Protein AF-U7QKE0-F1 (afdb_monomer_lite)

Secondary structure (DSSP, 8-state):
--HHHHHHHHHHHHHHHHHHHHHHGGGS--HHHHHHHHHHHHHHHHHHHHTTT--HHHHHHHHHHT----TTTTTTHHHHHHHHHHHSS---HHHHHHHHHHHHHHHHHHHHHHHHHS--

Organism: NCBI:txid1348334

Structure (mmCIF, N/CA/C/O backbone):
data_AF-U7QKE0-F1
#
_entry.id   AF-U7QKE0-F1
#
loop_
_atom_site.group_PDB
_atom_site.id
_atom_site.type_symbol
_atom_site.label_atom_id
_atom_site.label_alt_id
_atom_site.label_comp_id
_atom_site.label_asym_id
_atom_site.label_entity_id
_atom_site.label_seq_id
_atom_site.pdbx_PDB_ins_code
_atom_site.Cartn_x
_atom_site.Cartn_y
_atom_site.Cartn_z
_atom_site.occupancy
_atom_site.B_iso_or_equiv
_atom_site.auth_seq_id
_atom_site.auth_comp_id
_atom_site.auth_asym_id
_atom_site.auth_atom_id
_atom_site.pdbx_PDB_model_num
ATOM 1 N N . MET A 1 1 ? -29.774 8.129 0.407 1.00 65.31 1 MET A N 1
ATOM 2 C CA . MET A 1 1 ? -28.434 7.773 0.933 1.00 65.31 1 MET A CA 1
ATOM 3 C C . MET A 1 1 ? -27.809 9.029 1.534 1.00 65.31 1 MET A C 1
ATOM 5 O O . MET A 1 1 ? -27.806 10.045 0.859 1.00 65.31 1 MET A O 1
ATOM 9 N N . ASN A 1 2 ? -27.375 9.008 2.798 1.00 86.75 2 ASN A N 1
ATOM 10 C CA . ASN A 1 2 ? -26.764 10.173 3.462 1.00 86.75 2 ASN A CA 1
ATOM 11 C C . ASN A 1 2 ? -25.382 10.476 2.838 1.00 86.75 2 ASN A C 1
ATOM 13 O O . ASN A 1 2 ? -24.641 9.536 2.547 1.00 86.75 2 ASN A O 1
ATOM 17 N N . TRP A 1 3 ? -25.019 11.750 2.647 1.00 89.50 3 TRP A N 1
ATOM 18 C CA . TRP A 1 3 ? -23.743 12.175 2.047 1.00 89.50 3 TRP A CA 1
ATOM 19 C C . TRP A 1 3 ? -22.522 11.569 2.757 1.00 89.50 3 TRP A C 1
ATOM 21 O O . TRP A 1 3 ? -21.566 11.156 2.101 1.00 89.50 3 TRP A O 1
ATOM 31 N N . LYS A 1 4 ? -22.588 11.406 4.087 1.00 89.69 4 LYS A N 1
ATOM 32 C CA . LYS A 1 4 ? -21.534 10.739 4.872 1.00 89.69 4 LYS A CA 1
ATOM 33 C C . LYS A 1 4 ? -21.305 9.292 4.430 1.00 89.69 4 LYS A C 1
ATOM 35 O O . LYS A 1 4 ? -20.164 8.858 4.310 1.00 89.69 4 LYS A O 1
ATOM 40 N N . ASN A 1 5 ? -22.379 8.558 4.138 1.00 89.81 5 ASN A N 1
ATOM 41 C CA . ASN A 1 5 ? -22.290 7.158 3.717 1.00 89.81 5 ASN A CA 1
ATOM 4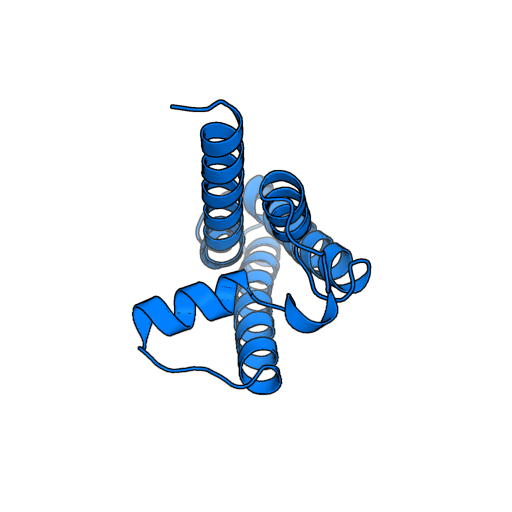2 C C . ASN A 1 5 ? -21.664 7.036 2.324 1.00 89.81 5 ASN A C 1
ATOM 44 O O . ASN A 1 5 ? -20.917 6.093 2.079 1.00 89.81 5 ASN A O 1
ATOM 48 N N . ILE A 1 6 ? -21.929 8.006 1.441 1.00 92.62 6 ILE A N 1
ATOM 49 C CA . ILE A 1 6 ? -21.302 8.079 0.116 1.00 92.62 6 ILE A CA 1
ATOM 50 C C . ILE A 1 6 ? -19.792 8.275 0.271 1.00 92.62 6 ILE A C 1
ATOM 52 O O . ILE A 1 6 ? -19.020 7.527 -0.320 1.00 92.62 6 ILE A O 1
ATOM 56 N N . LEU A 1 7 ? -19.357 9.217 1.113 1.00 92.94 7 LEU A N 1
ATOM 57 C CA . LEU A 1 7 ? -17.929 9.458 1.345 1.00 92.94 7 LEU A CA 1
ATOM 58 C C . LEU A 1 7 ? -17.219 8.235 1.931 1.00 92.94 7 LEU A C 1
ATOM 60 O O . LEU A 1 7 ? -16.172 7.843 1.428 1.00 92.94 7 LEU A O 1
ATOM 64 N N . ILE A 1 8 ? -17.810 7.594 2.942 1.00 91.25 8 ILE A N 1
ATOM 65 C CA . ILE A 1 8 ? -17.269 6.362 3.532 1.00 91.25 8 ILE A CA 1
ATOM 66 C C . ILE A 1 8 ? -17.135 5.263 2.469 1.00 91.25 8 ILE A C 1
ATOM 68 O O . ILE A 1 8 ? -16.119 4.569 2.417 1.00 91.25 8 ILE A O 1
ATOM 72 N N . PHE A 1 9 ? -18.146 5.101 1.612 1.00 91.19 9 PHE A N 1
ATOM 73 C CA . PHE A 1 9 ? -18.102 4.140 0.515 1.00 91.19 9 PHE A CA 1
ATOM 74 C C . PHE A 1 9 ? -16.960 4.451 -0.463 1.00 91.19 9 PHE A C 1
ATOM 76 O O . PHE A 1 9 ? -16.158 3.567 -0.761 1.00 91.19 9 PHE A O 1
ATOM 83 N N . LEU A 1 10 ? -16.820 5.712 -0.883 1.00 93.38 10 LEU A N 1
ATOM 84 C CA . LEU A 1 10 ? -15.739 6.153 -1.767 1.00 93.38 10 LEU A CA 1
ATOM 85 C C . LEU A 1 10 ? -14.353 5.919 -1.152 1.00 93.38 10 LEU A C 1
ATOM 87 O O . LEU A 1 10 ? -13.455 5.439 -1.840 1.00 93.38 10 LEU A O 1
ATOM 91 N N . THR A 1 11 ? -14.178 6.188 0.146 1.00 92.44 11 THR A N 1
ATOM 92 C CA . THR A 1 11 ? -12.925 5.909 0.864 1.00 92.44 11 THR A CA 1
ATOM 93 C C . THR A 1 11 ? -12.570 4.423 0.817 1.00 92.44 11 THR A C 1
ATOM 95 O O . THR A 1 11 ? -11.415 4.083 0.559 1.00 92.44 11 THR A O 1
ATOM 98 N N . LYS A 1 12 ? -13.551 3.528 0.996 1.00 90.88 12 LYS A N 1
ATOM 99 C CA . LYS A 1 12 ? -13.332 2.078 0.875 1.00 90.88 12 LYS A CA 1
ATOM 100 C C . LYS A 1 12 ? -12.964 1.676 -0.545 1.00 90.88 12 LYS A C 1
ATOM 102 O O . LYS A 1 12 ? -11.987 0.953 -0.717 1.00 90.88 12 LYS A O 1
ATOM 107 N N . CYS A 1 13 ? -13.697 2.158 -1.548 1.00 93.50 13 CYS A N 1
ATOM 108 C CA . CYS A 1 13 ? -13.391 1.891 -2.955 1.00 93.50 13 CYS A CA 1
ATOM 109 C C . CYS A 1 13 ? -11.965 2.319 -3.309 1.00 93.50 13 CYS A C 1
ATOM 111 O O . CYS A 1 13 ? -11.228 1.544 -3.914 1.00 93.50 13 CYS A O 1
ATOM 113 N N . LEU A 1 14 ? -11.549 3.508 -2.868 1.00 94.56 14 LEU A N 1
ATOM 114 C CA . LEU A 1 14 ? -10.190 3.996 -3.079 1.00 94.56 14 LEU A CA 1
ATOM 115 C C . LEU A 1 14 ? -9.149 3.128 -2.357 1.00 94.56 14 LEU A C 1
ATOM 117 O O . LEU A 1 14 ? -8.111 2.820 -2.934 1.00 94.56 14 LEU A O 1
ATOM 121 N N . HIS A 1 15 ? -9.429 2.680 -1.130 1.00 93.06 15 HIS A N 1
ATOM 122 C CA . HIS A 1 15 ? -8.528 1.789 -0.393 1.00 93.06 15 HIS A CA 1
ATOM 123 C C . HIS A 1 15 ? -8.341 0.451 -1.119 1.00 93.06 15 HIS A C 1
ATOM 125 O O . HIS A 1 15 ? -7.215 -0.022 -1.263 1.00 93.06 15 HIS A O 1
ATOM 131 N N . PHE A 1 16 ? -9.429 -0.134 -1.629 1.00 92.94 16 PHE A N 1
ATOM 132 C CA . PHE A 1 16 ? -9.360 -1.337 -2.458 1.00 92.94 16 PHE A CA 1
ATOM 133 C C . PHE A 1 16 ? -8.588 -1.092 -3.752 1.00 92.94 16 PHE A C 1
ATOM 135 O O . PHE A 1 16 ? -7.748 -1.912 -4.103 1.00 92.94 16 PHE A O 1
ATOM 142 N N . LEU A 1 17 ? -8.815 0.032 -4.436 1.00 95.38 17 LEU A N 1
ATOM 143 C CA . LEU A 1 17 ? -8.080 0.371 -5.654 1.00 95.38 17 LEU A CA 1
ATOM 144 C C . LEU A 1 17 ? -6.572 0.470 -5.392 1.00 95.38 17 LEU A C 1
ATOM 146 O O . LEU A 1 17 ? -5.783 -0.087 -6.151 1.00 95.38 17 LEU A O 1
ATOM 150 N N . ILE A 1 18 ? -6.176 1.115 -4.291 1.00 95.00 18 ILE A N 1
ATOM 151 C CA . ILE A 1 18 ? -4.776 1.189 -3.861 1.00 95.00 18 ILE A CA 1
ATOM 152 C C . ILE A 1 18 ? -4.236 -0.206 -3.544 1.00 95.00 18 ILE A C 1
ATOM 154 O O . ILE A 1 18 ? -3.144 -0.534 -3.992 1.00 95.00 18 ILE A O 1
ATOM 158 N N . LEU A 1 19 ? -4.990 -1.050 -2.829 1.00 94.38 19 LEU A N 1
ATOM 159 C CA . LEU A 1 19 ? -4.587 -2.434 -2.567 1.00 94.38 19 LEU A CA 1
ATOM 160 C C . LEU A 1 19 ? -4.336 -3.193 -3.880 1.00 94.38 19 LEU A C 1
ATOM 162 O O . LEU A 1 19 ? -3.274 -3.785 -4.045 1.00 94.38 19 LEU A O 1
ATOM 166 N N . PHE A 1 20 ? -5.278 -3.144 -4.825 1.00 95.25 20 PHE A N 1
ATOM 167 C CA . PHE A 1 20 ? -5.136 -3.786 -6.134 1.00 95.25 20 PHE A CA 1
ATOM 168 C C . PHE A 1 20 ? -3.925 -3.251 -6.900 1.00 95.25 20 PHE A C 1
ATOM 170 O O . PHE A 1 20 ? -3.139 -4.035 -7.427 1.00 95.25 20 PHE A O 1
ATOM 177 N N . PHE A 1 21 ? -3.733 -1.932 -6.920 1.00 96.31 21 PHE A N 1
ATOM 178 C CA . PHE A 1 21 ? -2.578 -1.312 -7.557 1.00 96.31 21 PHE A CA 1
ATOM 179 C C . PHE A 1 21 ? -1.261 -1.778 -6.931 1.00 96.31 21 PHE A C 1
ATOM 181 O O . PHE A 1 21 ? -0.343 -2.181 -7.640 1.00 96.31 21 PHE A O 1
ATOM 188 N N . VAL A 1 22 ? -1.173 -1.787 -5.602 1.00 96.44 22 VAL A N 1
ATOM 189 C CA . VAL A 1 22 ? 0.025 -2.226 -4.883 1.00 96.44 22 VAL A CA 1
ATOM 190 C C . VAL A 1 22 ? 0.312 -3.702 -5.155 1.00 96.44 22 VAL A C 1
ATOM 192 O O . VAL A 1 22 ? 1.472 -4.039 -5.361 1.00 96.44 22 VAL A O 1
ATOM 195 N N . LEU A 1 23 ? -0.700 -4.572 -5.208 1.00 96.19 23 LEU A N 1
ATOM 196 C CA . LEU A 1 23 ? -0.521 -6.015 -5.418 1.00 96.19 23 LEU A CA 1
ATOM 197 C C . LEU A 1 23 ? -0.232 -6.407 -6.873 1.00 96.19 23 LEU A C 1
ATOM 199 O O . LEU A 1 23 ? 0.540 -7.334 -7.105 1.00 96.19 23 LEU A O 1
ATOM 203 N N . PHE A 1 24 ? -0.848 -5.726 -7.840 1.00 96.00 24 PHE A N 1
ATOM 204 C CA . PHE A 1 24 ? -0.881 -6.167 -9.240 1.00 96.00 24 PHE A CA 1
ATOM 205 C C . PHE A 1 24 ? -0.339 -5.137 -10.236 1.00 96.00 24 PHE A C 1
ATOM 207 O O . PHE A 1 24 ? -0.282 -5.412 -11.433 1.00 96.00 24 PHE A O 1
ATOM 214 N N . GLY A 1 25 ? 0.094 -3.959 -9.780 1.00 93.31 25 GLY A N 1
ATOM 215 C CA . GLY A 1 25 ? 0.600 -2.901 -10.658 1.00 93.31 25 GLY A CA 1
ATOM 216 C C . GLY A 1 25 ? 1.813 -3.314 -11.499 1.00 93.31 25 GLY A C 1
ATOM 217 O O . GLY A 1 25 ? 1.977 -2.803 -12.601 1.00 93.31 25 GLY A O 1
ATOM 218 N N . TRP A 1 26 ? 2.599 -4.292 -11.040 1.00 94.19 26 TRP A N 1
ATOM 219 C CA . TRP A 1 26 ? 3.761 -4.841 -11.752 1.00 94.19 26 TRP A CA 1
ATOM 220 C C . TRP A 1 26 ? 3.417 -5.635 -13.025 1.00 94.19 26 TRP A C 1
ATOM 222 O O . TRP A 1 26 ? 4.303 -5.862 -13.855 1.00 94.19 26 TRP A O 1
ATOM 232 N N . ILE A 1 27 ? 2.158 -6.065 -13.188 1.00 94.56 27 ILE A N 1
ATOM 233 C CA . ILE A 1 27 ? 1.699 -6.861 -14.339 1.00 94.56 27 ILE A CA 1
ATOM 234 C C . ILE A 1 27 ? 1.570 -5.990 -15.593 1.00 94.56 27 ILE A C 1
ATOM 236 O O . ILE A 1 27 ? 1.795 -6.465 -16.704 1.00 94.56 27 ILE A O 1
ATOM 240 N N . ILE A 1 28 ? 1.220 -4.712 -15.431 1.00 91.88 28 ILE A N 1
ATOM 241 C CA . ILE A 1 28 ? 0.943 -3.822 -16.560 1.00 91.88 28 ILE A CA 1
ATOM 242 C C . ILE A 1 28 ? 2.255 -3.535 -17.318 1.00 91.88 28 ILE A C 1
ATOM 244 O O . ILE A 1 28 ? 3.193 -2.984 -16.733 1.00 91.88 28 ILE A O 1
ATOM 248 N N . PRO A 1 29 ? 2.343 -3.863 -18.623 1.00 88.06 29 PRO A N 1
ATOM 249 C CA . PRO A 1 29 ? 3.567 -3.743 -19.414 1.00 88.06 29 PRO A CA 1
ATOM 250 C C . PRO A 1 29 ? 3.783 -2.306 -19.916 1.00 88.06 29 PRO A C 1
ATOM 252 O O . PRO A 1 29 ? 4.005 -2.070 -21.096 1.00 88.06 29 PRO A O 1
ATOM 255 N N . SER A 1 30 ? 3.689 -1.322 -19.022 1.00 91.38 30 SER A N 1
ATOM 256 C CA . SER A 1 30 ? 3.942 0.089 -19.321 1.00 91.38 30 SER A CA 1
ATOM 257 C C . SER A 1 30 ? 5.059 0.609 -18.429 1.00 91.38 30 SER A C 1
ATOM 259 O O . SER A 1 30 ? 4.981 0.515 -17.203 1.00 91.38 30 SER A O 1
ATOM 261 N N . GLN A 1 31 ? 6.099 1.182 -19.036 1.00 91.88 31 GLN A N 1
ATOM 262 C CA . GLN A 1 31 ? 7.243 1.722 -18.302 1.00 91.88 31 GLN A CA 1
ATOM 263 C C . GLN A 1 31 ? 6.826 2.852 -17.357 1.00 91.88 31 GLN A C 1
ATOM 265 O O . GLN A 1 31 ? 7.175 2.819 -16.179 1.00 91.88 31 GLN A O 1
ATOM 270 N N . LEU A 1 32 ? 6.018 3.806 -17.837 1.00 93.88 32 LEU A N 1
ATOM 271 C CA . LEU A 1 32 ? 5.482 4.887 -17.005 1.00 93.88 32 LEU A CA 1
ATOM 272 C C . LEU A 1 32 ? 4.710 4.326 -15.805 1.00 93.88 32 LEU A C 1
ATOM 274 O O . LEU A 1 32 ? 4.870 4.796 -14.681 1.00 93.88 32 LEU A O 1
ATOM 278 N N . TRP A 1 33 ? 3.913 3.283 -16.028 1.00 94.44 33 TRP A N 1
ATOM 279 C CA . TRP A 1 33 ? 3.147 2.649 -14.963 1.00 94.44 33 TRP A CA 1
ATOM 280 C C . TRP A 1 33 ? 4.036 1.976 -13.912 1.00 94.44 33 TRP A C 1
ATOM 282 O O . TRP A 1 33 ? 3.803 2.133 -12.712 1.00 94.44 33 TRP A O 1
ATOM 292 N N . ARG A 1 34 ? 5.099 1.285 -14.346 1.00 94.00 34 ARG A N 1
ATOM 293 C CA . ARG A 1 34 ? 6.105 0.707 -13.443 1.00 94.00 34 ARG A CA 1
ATOM 294 C C . ARG A 1 34 ? 6.814 1.789 -12.630 1.00 94.00 34 ARG A C 1
ATOM 296 O O . ARG A 1 34 ? 6.959 1.607 -11.428 1.00 94.00 34 ARG A O 1
ATOM 303 N N . ILE A 1 35 ? 7.189 2.920 -13.240 1.00 95.81 35 ILE A N 1
ATOM 304 C CA . ILE A 1 35 ? 7.781 4.068 -12.523 1.00 95.81 35 ILE A CA 1
ATOM 305 C C . ILE A 1 35 ? 6.833 4.543 -11.421 1.00 95.81 35 ILE A C 1
ATOM 307 O O . ILE A 1 35 ? 7.238 4.662 -10.264 1.00 95.81 35 ILE A O 1
ATOM 311 N N . ILE A 1 36 ? 5.562 4.774 -11.767 1.00 96.88 36 ILE A N 1
ATOM 312 C CA . ILE A 1 36 ? 4.550 5.220 -10.804 1.00 96.88 36 ILE A CA 1
ATOM 313 C C . ILE A 1 36 ? 4.431 4.209 -9.661 1.00 96.88 36 ILE A C 1
ATOM 315 O O . ILE A 1 36 ? 4.438 4.610 -8.502 1.00 96.88 36 ILE A O 1
ATOM 319 N N . HIS A 1 37 ? 4.378 2.907 -9.953 1.00 96.81 37 HIS A N 1
ATOM 320 C CA . HIS A 1 37 ? 4.292 1.857 -8.931 1.00 96.81 37 HIS A CA 1
ATOM 321 C C . HIS A 1 37 ? 5.524 1.815 -8.019 1.00 96.81 37 HIS A C 1
ATOM 323 O O . HIS A 1 37 ? 5.380 1.818 -6.794 1.00 96.81 37 HIS A O 1
ATOM 329 N N . VAL A 1 38 ? 6.726 1.867 -8.600 1.00 96.50 38 VAL A N 1
ATOM 330 C CA . VAL A 1 38 ? 8.002 1.853 -7.869 1.00 96.50 38 VAL A CA 1
ATOM 331 C C . VAL A 1 38 ? 8.140 3.055 -6.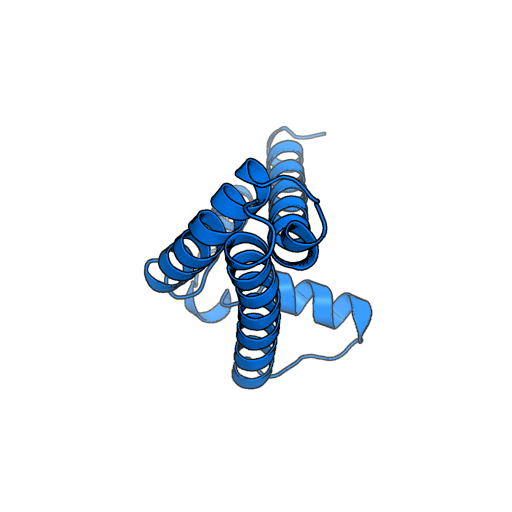937 1.00 96.50 38 VAL A C 1
ATOM 333 O O . VAL A 1 38 ? 8.699 2.897 -5.855 1.00 96.50 38 VAL A O 1
ATOM 336 N N . ILE A 1 39 ? 7.622 4.227 -7.311 1.00 97.56 39 ILE A N 1
ATOM 337 C CA . ILE A 1 39 ? 7.650 5.435 -6.469 1.00 97.56 39 ILE A CA 1
ATOM 338 C C . ILE A 1 39 ? 6.518 5.417 -5.434 1.00 97.56 39 ILE A C 1
ATOM 340 O O . ILE A 1 39 ? 6.727 5.732 -4.260 1.00 97.56 39 ILE A O 1
ATOM 344 N N . PHE A 1 40 ? 5.311 5.039 -5.851 1.00 97.44 40 PHE A N 1
ATOM 345 C CA . PHE A 1 40 ? 4.118 5.107 -5.013 1.00 97.44 40 PHE A CA 1
ATOM 346 C C . PHE A 1 40 ? 4.174 4.130 -3.836 1.00 97.44 40 PHE A C 1
ATOM 348 O O . PHE A 1 40 ? 3.800 4.498 -2.723 1.00 97.44 40 PHE A O 1
ATOM 355 N N . VAL A 1 41 ? 4.636 2.892 -4.046 1.00 96.69 41 VAL A N 1
ATOM 356 C CA . VAL A 1 41 ? 4.638 1.868 -2.988 1.00 96.69 41 VAL A CA 1
ATOM 357 C C . VAL A 1 41 ? 5.518 2.273 -1.790 1.00 96.69 41 VAL A C 1
ATOM 359 O O . VAL A 1 41 ? 5.006 2.257 -0.667 1.00 96.69 41 VAL A O 1
ATOM 362 N N . PRO A 1 42 ? 6.784 2.709 -1.963 1.00 96.25 42 PRO A N 1
ATOM 363 C CA . PRO A 1 42 ? 7.582 3.259 -0.869 1.00 96.25 42 PRO A CA 1
ATOM 364 C C . PRO A 1 42 ? 6.952 4.501 -0.237 1.00 96.25 42 PRO A C 1
ATOM 366 O O . PRO A 1 42 ? 6.924 4.604 0.987 1.00 96.25 42 PRO A O 1
ATOM 369 N N . ALA A 1 43 ? 6.392 5.418 -1.036 1.00 96.56 43 ALA A N 1
ATOM 370 C CA . ALA A 1 43 ? 5.730 6.614 -0.514 1.00 96.56 43 ALA A CA 1
ATOM 371 C C . ALA A 1 43 ? 4.536 6.266 0.395 1.00 96.56 43 ALA A C 1
ATOM 373 O O . ALA A 1 43 ? 4.363 6.856 1.461 1.00 96.56 43 ALA A O 1
ATOM 374 N N . MET A 1 44 ? 3.746 5.258 0.023 1.00 95.19 44 MET A N 1
ATOM 375 C CA . MET A 1 44 ? 2.657 4.728 0.843 1.00 95.19 44 MET A CA 1
ATOM 376 C C . MET A 1 44 ? 3.180 4.089 2.140 1.00 95.19 44 MET A C 1
ATOM 378 O O . MET A 1 44 ? 2.621 4.332 3.210 1.00 95.19 44 MET A O 1
ATOM 382 N N . ILE A 1 45 ? 4.260 3.303 2.080 1.00 93.69 45 ILE A N 1
ATOM 383 C CA . ILE A 1 45 ? 4.876 2.715 3.281 1.00 93.69 45 ILE A CA 1
ATOM 384 C C . ILE A 1 45 ? 5.378 3.813 4.229 1.00 93.69 45 ILE A C 1
ATOM 386 O O . ILE A 1 45 ? 5.133 3.737 5.435 1.00 93.69 45 ILE A O 1
ATOM 390 N N . LEU A 1 46 ? 6.032 4.849 3.696 1.00 94.81 46 LEU A N 1
ATOM 391 C CA . LEU A 1 46 ? 6.467 6.013 4.470 1.00 94.81 46 LEU A CA 1
ATOM 392 C C . LEU A 1 46 ? 5.268 6.723 5.103 1.00 94.81 46 LEU A C 1
ATOM 394 O O . LEU A 1 46 ? 5.291 7.017 6.298 1.00 94.81 46 LEU A O 1
ATOM 398 N N . GLN A 1 47 ? 4.184 6.926 4.347 1.00 94.00 47 GLN A N 1
ATOM 399 C CA . GLN A 1 47 ? 2.936 7.474 4.882 1.00 94.00 47 GLN A CA 1
ATOM 400 C C . GLN A 1 47 ? 2.451 6.659 6.085 1.00 94.00 47 GLN A C 1
ATOM 402 O O . GLN A 1 47 ? 2.067 7.254 7.095 1.00 94.00 47 GLN A O 1
ATOM 407 N N . TRP A 1 48 ? 2.476 5.323 6.017 1.00 90.56 48 TRP A N 1
ATOM 408 C CA . TRP A 1 48 ? 2.104 4.481 7.156 1.00 90.56 48 TRP A CA 1
ATOM 409 C C . TRP A 1 48 ? 3.032 4.704 8.346 1.00 90.56 48 TRP A C 1
ATOM 411 O O . TRP A 1 48 ? 2.536 4.884 9.454 1.00 90.56 48 TRP A O 1
ATOM 421 N N . GLN A 1 49 ? 4.350 4.746 8.141 1.00 89.31 49 GLN A N 1
ATOM 422 C CA . GLN A 1 49 ? 5.317 4.974 9.220 1.00 89.31 49 GLN A CA 1
ATOM 423 C C . GLN A 1 49 ? 5.099 6.320 9.926 1.00 89.31 49 GLN A C 1
ATOM 425 O O . GLN A 1 49 ? 5.010 6.349 11.153 1.00 89.31 49 GLN A O 1
ATOM 430 N N . PHE A 1 50 ? 4.904 7.405 9.172 1.00 89.19 50 PHE A N 1
ATOM 431 C CA . PHE A 1 50 ? 4.608 8.729 9.738 1.00 89.19 50 PHE A CA 1
ATOM 432 C C . PHE A 1 50 ? 3.231 8.812 10.408 1.00 89.19 50 PHE A C 1
ATOM 434 O O . PHE A 1 50 ? 2.990 9.682 11.241 1.00 89.19 50 PHE A O 1
ATOM 441 N N . ASN A 1 51 ? 2.327 7.889 10.085 1.00 88.38 51 ASN A N 1
ATOM 442 C CA . ASN A 1 51 ? 0.968 7.856 10.610 1.00 88.38 51 ASN A CA 1
ATOM 443 C C . ASN A 1 51 ? 0.729 6.653 11.541 1.00 88.38 51 ASN A C 1
ATOM 445 O O . ASN A 1 51 ? -0.349 6.058 11.536 1.00 88.38 51 ASN A O 1
ATOM 449 N N . GLN A 1 52 ? 1.735 6.281 12.343 1.00 85.06 52 GLN A N 1
ATOM 450 C CA . GLN A 1 52 ? 1.646 5.241 13.387 1.00 85.06 52 GLN A CA 1
ATOM 451 C C . GLN A 1 52 ? 1.217 3.849 12.865 1.00 85.06 52 GLN A C 1
ATOM 453 O O . GLN A 1 52 ? 0.650 3.028 13.580 1.00 85.06 52 GLN A O 1
ATOM 458 N N . GLY A 1 53 ? 1.505 3.551 11.599 1.00 81.25 53 GLY A N 1
ATOM 459 C CA . GLY A 1 53 ? 1.124 2.320 10.901 1.00 81.25 53 GLY A CA 1
ATOM 460 C C . GLY A 1 53 ? -0.334 2.273 10.440 1.00 81.25 53 GLY A C 1
ATOM 461 O O . GLY A 1 53 ? -0.845 1.192 10.150 1.00 81.25 53 GLY A O 1
ATOM 462 N N . THR A 1 54 ? -1.009 3.424 10.372 1.00 84.06 54 THR A N 1
ATOM 463 C CA . THR A 1 54 ? -2.372 3.545 9.836 1.00 84.06 54 THR A CA 1
ATOM 464 C C . THR A 1 54 ? -2.366 4.178 8.444 1.00 84.06 54 THR A C 1
ATOM 466 O O . THR A 1 54 ? -1.606 5.109 8.145 1.00 84.06 54 THR A O 1
ATOM 469 N N . CYS A 1 55 ? -3.234 3.685 7.562 1.00 86.88 55 CYS A N 1
ATOM 470 C CA . CYS A 1 55 ? -3.461 4.319 6.268 1.00 86.88 55 CYS A CA 1
ATOM 471 C C . CYS A 1 55 ? -4.237 5.628 6.467 1.00 86.88 55 CYS A C 1
ATOM 473 O O . CYS A 1 55 ? -5.170 5.686 7.270 1.00 86.88 55 CYS A O 1
ATOM 475 N N . LEU A 1 56 ? -3.894 6.666 5.700 1.00 90.19 56 LEU A N 1
ATOM 476 C CA . LEU A 1 56 ? -4.623 7.937 5.712 1.00 90.19 56 LEU A CA 1
ATOM 477 C C . LEU A 1 56 ? -6.135 7.740 5.494 1.00 90.19 56 LEU A C 1
ATOM 479 O O . LEU A 1 56 ? -6.945 8.372 6.168 1.00 90.19 56 LEU A O 1
ATOM 483 N N . LEU A 1 57 ? -6.515 6.819 4.603 1.00 90.00 57 LEU A N 1
ATOM 484 C CA . LEU A 1 57 ? -7.914 6.513 4.299 1.00 90.00 57 LEU A CA 1
ATOM 485 C C . LEU A 1 57 ? -8.670 5.941 5.501 1.00 90.00 57 LEU A C 1
ATOM 487 O O . LEU A 1 57 ? -9.829 6.281 5.704 1.00 90.00 57 LEU A O 1
ATOM 491 N N . THR A 1 58 ? -8.014 5.126 6.329 1.00 88.38 58 THR A N 1
ATOM 492 C CA . THR A 1 58 ? -8.610 4.605 7.568 1.00 88.38 58 THR A CA 1
ATOM 493 C C . THR A 1 58 ? -8.923 5.745 8.536 1.00 88.38 58 THR A C 1
ATOM 495 O O . THR A 1 58 ? -10.020 5.810 9.080 1.00 88.38 58 THR A O 1
ATOM 498 N N . ASN A 1 59 ? -8.014 6.711 8.676 1.00 88.44 59 ASN A N 1
ATOM 499 C CA . ASN A 1 59 ? -8.246 7.869 9.541 1.00 88.44 59 ASN A CA 1
ATOM 500 C C . ASN A 1 59 ? -9.384 8.762 9.025 1.00 88.44 59 ASN A C 1
ATOM 502 O O . ASN A 1 59 ? -10.162 9.283 9.823 1.00 88.44 59 ASN A O 1
ATOM 506 N N . ILE A 1 60 ? -9.504 8.922 7.702 1.00 89.88 60 ILE A N 1
ATOM 507 C CA . ILE A 1 60 ? -10.622 9.645 7.081 1.00 89.88 60 ILE A CA 1
ATOM 508 C C . ILE A 1 60 ? -11.942 8.915 7.352 1.00 89.88 60 ILE A C 1
ATOM 510 O O . ILE A 1 60 ? -12.902 9.553 7.779 1.00 89.88 60 ILE A O 1
ATOM 514 N N . GLU A 1 61 ? -11.989 7.593 7.160 1.00 88.44 61 GLU A N 1
ATOM 515 C CA . GLU A 1 61 ? -13.184 6.793 7.445 1.00 88.44 61 GLU A CA 1
ATOM 516 C C . GLU A 1 61 ? -13.618 6.938 8.911 1.00 88.44 61 GLU A C 1
ATOM 518 O O . GLU A 1 61 ? -14.782 7.236 9.176 1.00 88.44 61 GLU A O 1
ATOM 523 N N . ASN A 1 62 ? -12.684 6.814 9.855 1.00 87.38 62 ASN A N 1
ATOM 524 C CA . ASN A 1 62 ? -12.982 6.896 11.287 1.00 87.38 62 ASN A CA 1
ATOM 525 C C . ASN A 1 62 ? -13.481 8.290 11.681 1.00 87.38 62 ASN A C 1
ATOM 527 O O . ASN A 1 62 ? -14.474 8.421 12.399 1.00 87.38 62 ASN A O 1
ATOM 531 N N . LYS A 1 63 ? -12.874 9.342 11.115 1.00 88.19 63 LYS A N 1
ATOM 532 C CA . LYS A 1 63 ? -13.342 10.723 11.292 1.00 88.19 63 LYS A CA 1
ATOM 533 C C . LYS A 1 63 ? -14.763 10.921 10.757 1.00 88.19 63 LYS A C 1
ATOM 535 O O . LYS A 1 63 ? -15.553 11.620 11.386 1.00 88.19 63 LYS A O 1
ATOM 540 N N . LEU A 1 64 ? -15.108 10.313 9.619 1.00 88.38 64 LEU A N 1
ATOM 541 C CA . LEU A 1 64 ? -16.460 10.381 9.051 1.00 88.38 64 LEU A CA 1
ATOM 542 C C . LEU A 1 64 ? -17.491 9.606 9.887 1.00 88.38 64 LEU A C 1
ATOM 544 O O . LEU A 1 64 ? -18.651 10.021 9.947 1.00 88.38 64 LEU A O 1
ATOM 548 N N . ARG A 1 65 ? -17.071 8.511 10.537 1.00 86.44 65 ARG A N 1
ATOM 549 C CA . ARG A 1 65 ? -17.894 7.710 11.460 1.00 86.44 65 ARG A CA 1
ATOM 550 C C . ARG A 1 65 ? -18.062 8.345 12.841 1.00 86.44 65 ARG A C 1
ATOM 552 O O . ARG A 1 65 ? -19.020 8.016 13.528 1.00 86.44 65 ARG A O 1
ATOM 559 N N . GLY A 1 66 ? -17.183 9.274 13.219 1.00 84.00 66 GLY A N 1
ATOM 560 C CA . GLY A 1 66 ? -17.156 9.852 14.565 1.00 84.00 66 GLY A CA 1
ATOM 561 C C . GLY A 1 66 ? -16.568 8.903 15.612 1.00 84.00 66 GLY A C 1
ATOM 562 O O . GLY A 1 66 ? -16.833 9.069 16.798 1.00 84.00 66 GLY A O 1
ATOM 563 N N . GLU A 1 67 ? -15.794 7.905 15.183 1.00 78.19 67 GLU A N 1
ATOM 564 C CA . GLU A 1 67 ? -15.141 6.951 16.078 1.00 78.19 67 GLU A CA 1
ATOM 565 C C . GLU A 1 67 ? -13.813 7.527 16.599 1.00 78.19 67 GLU A C 1
ATOM 567 O O . GLU A 1 67 ? -13.081 8.174 15.836 1.00 78.19 67 GLU A O 1
ATOM 572 N N . PRO A 1 68 ? -13.470 7.306 17.882 1.00 66.69 68 PRO A N 1
ATOM 573 C CA . PRO A 1 68 ? -12.197 7.754 18.428 1.00 66.69 68 PRO A CA 1
ATOM 574 C C . PRO A 1 68 ? -11.043 7.107 17.655 1.00 66.69 68 PRO A C 1
ATOM 576 O O . PRO A 1 68 ? -10.974 5.889 17.481 1.00 66.69 68 PRO A O 1
ATOM 579 N N . SER A 1 69 ? -10.122 7.935 17.156 1.00 61.72 69 SER A N 1
ATOM 580 C CA . SER A 1 69 ? -8.950 7.472 16.412 1.00 61.72 69 SER A CA 1
ATOM 581 C C . SER A 1 69 ? -7.873 6.950 17.366 1.00 61.72 69 SER A C 1
ATOM 583 O O . SER A 1 69 ? -6.789 7.532 17.470 1.00 61.72 69 SER A O 1
ATOM 585 N N . GLU A 1 70 ? -8.152 5.869 18.091 1.00 69.06 70 GLU A N 1
ATOM 586 C CA . GLU A 1 70 ? -7.105 5.138 18.803 1.00 69.06 70 GLU A CA 1
ATOM 587 C C . GLU A 1 70 ? -6.215 4.431 17.773 1.00 69.06 70 GLU A C 1
ATOM 589 O O . GLU A 1 70 ? -6.375 3.254 17.447 1.00 69.06 70 GLU A O 1
ATOM 594 N N . LYS A 1 71 ? -5.273 5.193 17.208 1.00 64.44 71 LYS A N 1
ATOM 595 C CA . LYS A 1 71 ? -4.409 4.789 16.089 1.00 64.44 71 LYS A CA 1
ATOM 596 C C . LYS A 1 71 ? -3.671 3.474 16.349 1.00 64.44 71 LYS A C 1
ATOM 598 O O . LYS A 1 71 ? -3.461 2.700 15.419 1.00 64.44 71 LYS A O 1
ATOM 603 N N . GLN A 1 72 ? -3.334 3.193 17.607 1.00 61.38 72 GLN A N 1
ATOM 604 C CA . GLN A 1 72 ? -2.651 1.965 18.013 1.00 61.38 72 GLN A CA 1
ATOM 605 C C . GLN A 1 72 ? -3.526 0.711 17.827 1.00 61.38 72 GLN A C 1
ATOM 607 O O . GLN A 1 72 ? -3.021 -0.317 17.387 1.00 61.38 72 GLN A O 1
ATOM 612 N N . GLN A 1 73 ? -4.841 0.803 18.055 1.00 64.00 73 GLN A N 1
ATOM 613 C CA . GLN A 1 73 ? -5.787 -0.295 17.796 1.00 64.00 73 GLN A CA 1
ATOM 614 C C . GLN A 1 73 ? -6.157 -0.421 16.308 1.00 64.00 73 GLN A C 1
ATOM 616 O O . GLN A 1 73 ? -6.660 -1.455 15.860 1.00 64.00 73 GLN A O 1
ATOM 621 N N . GLN A 1 74 ? -5.897 0.628 15.523 1.00 68.81 74 GLN A N 1
ATOM 622 C CA . GLN A 1 74 ? -6.284 0.727 14.114 1.00 68.81 74 GLN A CA 1
ATOM 623 C C . GLN A 1 74 ? -5.201 0.236 13.144 1.00 68.81 74 GLN A C 1
ATOM 625 O O . GLN A 1 74 ? -5.419 0.188 11.928 1.00 68.81 74 GLN A O 1
ATOM 630 N N . GLN A 1 75 ? -4.041 -0.177 13.661 1.00 74.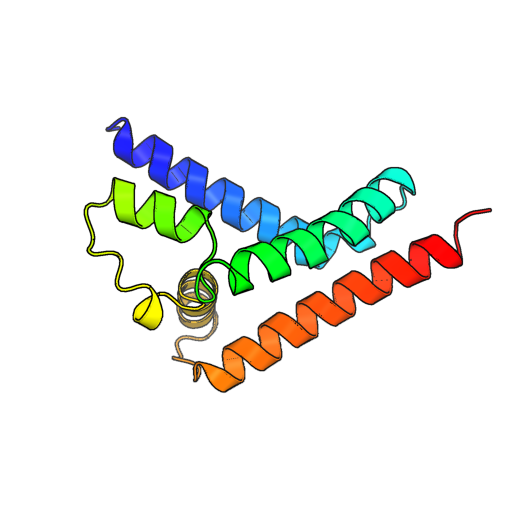75 75 GLN A N 1
ATOM 631 C CA . GLN A 1 75 ? -2.938 -0.665 12.844 1.00 74.75 75 GLN A CA 1
ATOM 632 C C . GLN A 1 75 ? -3.362 -1.902 12.036 1.00 74.75 75 GLN A C 1
ATOM 634 O O . GLN A 1 75 ? -3.806 -2.919 12.579 1.00 74.75 75 GLN A O 1
ATOM 639 N N . GLY A 1 76 ? -3.271 -1.789 10.709 1.00 78.50 76 GLY A N 1
ATOM 640 C CA . GLY A 1 76 ? -3.666 -2.851 9.783 1.00 78.50 76 GLY A CA 1
ATOM 641 C C . GLY A 1 76 ? -5.160 -3.203 9.785 1.00 78.50 76 GLY A C 1
ATOM 642 O O . GLY A 1 76 ? -5.510 -4.252 9.251 1.00 78.50 76 GLY A O 1
ATOM 643 N N . GLN A 1 77 ? -6.049 -2.370 10.348 1.00 83.38 77 GLN A N 1
ATOM 644 C CA . GLN A 1 77 ? -7.470 -2.717 10.505 1.00 83.38 77 GLN A CA 1
ATOM 645 C C . GLN A 1 77 ? -8.171 -3.088 9.200 1.00 83.38 77 GLN A C 1
ATOM 647 O O . GLN A 1 77 ? -8.953 -4.036 9.174 1.00 83.38 77 GLN A O 1
ATOM 652 N N . PHE A 1 78 ? -7.857 -2.393 8.107 1.00 85.12 78 PHE A N 1
ATOM 653 C CA . PHE A 1 78 ? -8.401 -2.737 6.797 1.00 85.12 78 PHE A CA 1
ATOM 654 C C . PHE A 1 78 ? -8.044 -4.179 6.405 1.00 85.12 78 PHE A C 1
ATOM 656 O O . PHE A 1 78 ? -8.936 -4.977 6.117 1.00 85.12 78 PHE A O 1
ATOM 663 N N . ILE A 1 79 ? -6.767 -4.557 6.501 1.00 87.31 79 ILE A N 1
ATOM 664 C CA . ILE A 1 79 ? -6.314 -5.912 6.168 1.00 87.31 79 ILE A CA 1
ATOM 665 C C . ILE A 1 79 ? -6.860 -6.942 7.165 1.00 87.31 79 ILE A C 1
ATOM 667 O O . ILE A 1 79 ? -7.306 -8.003 6.740 1.00 87.31 79 ILE A O 1
ATOM 671 N N . LYS A 1 80 ? -6.913 -6.630 8.469 1.00 88.31 80 LYS A N 1
ATOM 672 C CA . LYS A 1 80 ? -7.553 -7.495 9.479 1.00 88.31 80 LYS A CA 1
ATOM 673 C C . LYS A 1 80 ? -9.008 -7.786 9.108 1.00 88.31 80 LYS A C 1
ATOM 675 O O . LYS A 1 80 ? -9.423 -8.939 9.116 1.00 88.31 80 LYS A O 1
ATOM 680 N N . SER A 1 81 ? -9.762 -6.753 8.725 1.00 86.44 81 SER A N 1
ATOM 681 C CA . SER A 1 81 ? -11.167 -6.891 8.330 1.00 86.44 81 SER A CA 1
ATOM 682 C C . SER A 1 81 ? -11.344 -7.762 7.082 1.00 86.44 81 SER A C 1
ATOM 684 O O . SER A 1 81 ? -12.304 -8.526 7.002 1.00 86.44 81 SER A O 1
ATOM 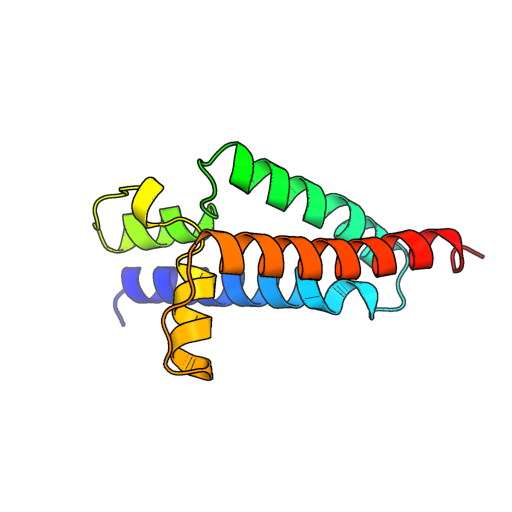686 N N . LEU A 1 82 ? -10.411 -7.688 6.127 1.00 87.56 82 LEU A N 1
ATOM 687 C CA . LEU A 1 82 ? -10.393 -8.558 4.952 1.00 87.56 82 LEU A CA 1
ATOM 688 C C . LEU A 1 82 ? -10.043 -9.995 5.323 1.00 87.56 82 LEU A C 1
ATOM 690 O O . LEU A 1 82 ? -10.714 -10.919 4.878 1.00 87.56 82 LEU A O 1
ATOM 694 N N . TRP A 1 83 ? -9.034 -10.183 6.171 1.00 90.50 83 TRP A N 1
ATOM 695 C CA . TRP A 1 83 ? -8.605 -11.504 6.611 1.00 90.50 83 TRP A CA 1
ATOM 696 C C . TRP A 1 83 ? -9.727 -12.251 7.326 1.00 90.50 83 TRP A C 1
ATOM 698 O O . TRP A 1 83 ? -10.019 -13.390 6.979 1.00 90.50 83 TRP A O 1
ATOM 708 N N . VAL A 1 84 ? -10.402 -11.596 8.274 1.00 90.44 84 VAL A N 1
ATOM 709 C CA . VAL A 1 84 ? -11.542 -12.185 8.991 1.00 90.44 84 VAL A CA 1
ATOM 710 C C . VAL A 1 84 ? -12.651 -12.577 8.013 1.00 90.44 84 VAL A C 1
ATOM 712 O O . VAL A 1 84 ? -13.200 -13.665 8.127 1.00 90.44 84 VAL A O 1
ATOM 715 N N . LYS A 1 85 ? -12.947 -11.744 7.009 1.00 89.06 85 LYS A N 1
ATOM 716 C CA . LYS A 1 85 ? -13.963 -12.066 5.994 1.00 89.06 85 LYS A CA 1
ATOM 717 C C . LYS A 1 85 ? -13.592 -13.265 5.122 1.00 89.06 85 LYS A C 1
ATOM 719 O O . LYS A 1 85 ? -14.481 -14.019 4.750 1.00 89.06 85 LYS A O 1
ATOM 724 N N . CYS A 1 86 ? -12.315 -13.427 4.784 1.00 89.44 86 CYS A N 1
ATOM 725 C CA . CYS A 1 86 ? -11.861 -14.504 3.903 1.00 89.44 86 CYS A CA 1
ATOM 726 C C . CYS A 1 86 ? -11.585 -15.820 4.646 1.00 89.44 86 CYS A C 1
ATOM 728 O O . CYS A 1 86 ? -11.850 -16.889 4.110 1.00 89.44 86 CYS A O 1
ATOM 730 N N . PHE A 1 87 ? -11.037 -15.747 5.860 1.00 89.88 87 PHE A N 1
ATOM 731 C CA . PHE A 1 87 ? -10.483 -16.897 6.585 1.00 89.88 87 PHE A CA 1
ATOM 732 C C . PHE A 1 87 ? -11.151 -17.157 7.939 1.00 89.88 87 PHE A C 1
ATOM 734 O O . PHE A 1 87 ? -10.725 -18.065 8.649 1.00 89.88 87 PHE A O 1
ATOM 741 N N . ASN A 1 88 ? -12.142 -16.348 8.332 1.00 90.06 88 ASN A N 1
ATOM 742 C CA . ASN A 1 88 ? -12.889 -16.460 9.590 1.00 90.06 88 ASN A CA 1
ATOM 743 C C . ASN A 1 88 ? -12.003 -16.633 10.845 1.00 90.06 88 ASN A C 1
ATOM 745 O O . ASN A 1 88 ? -12.362 -17.322 11.796 1.00 90.06 88 ASN A O 1
ATOM 749 N N . SER A 1 89 ? -10.813 -16.030 10.832 1.00 89.31 89 SER A N 1
ATOM 750 C CA . SER A 1 89 ? -9.806 -16.116 11.894 1.00 89.31 89 SER A CA 1
ATOM 751 C C . SER A 1 89 ? -9.212 -14.739 12.169 1.00 89.31 89 SER A C 1
ATOM 753 O O . SER A 1 89 ? -9.180 -13.885 11.282 1.00 89.31 89 SER A O 1
ATOM 755 N N . LEU A 1 90 ? -8.747 -14.505 13.399 1.00 86.75 90 LEU A N 1
ATOM 756 C CA . LEU A 1 90 ? -8.094 -13.253 13.774 1.00 86.75 90 LEU A CA 1
ATOM 757 C C . LEU A 1 90 ? -6.569 -13.454 13.773 1.00 86.75 90 LEU A C 1
ATOM 759 O O . LEU A 1 90 ? -6.046 -14.145 14.649 1.00 86.75 90 LEU A O 1
ATOM 763 N N . PRO A 1 91 ? -5.835 -12.899 12.794 1.00 84.69 91 PRO A N 1
ATOM 764 C CA . PRO A 1 91 ? -4.389 -13.042 12.744 1.00 84.69 91 PRO A CA 1
ATOM 765 C C . PRO A 1 91 ? -3.732 -12.150 13.802 1.00 84.69 91 PRO A C 1
ATOM 767 O O . PRO A 1 91 ? -4.232 -11.069 14.115 1.00 84.69 91 PRO A O 1
ATOM 770 N N . SER A 1 92 ? -2.569 -12.570 14.308 1.00 87.44 92 SER A N 1
ATOM 771 C CA . SER A 1 92 ? -1.760 -11.703 15.170 1.00 87.44 92 SER A CA 1
ATOM 772 C C . SER A 1 92 ? -1.241 -10.489 14.390 1.00 87.44 92 SER A C 1
ATOM 774 O O . SER A 1 92 ? -0.906 -10.590 13.204 1.00 87.44 92 SER A O 1
ATOM 776 N N . ASP A 1 93 ? -1.106 -9.349 15.065 1.00 85.12 93 ASP A N 1
ATOM 777 C CA . ASP A 1 93 ? -0.640 -8.095 14.460 1.00 85.12 93 ASP A CA 1
ATOM 778 C C . ASP A 1 93 ? 0.757 -8.226 13.848 1.00 85.12 93 ASP A C 1
ATOM 780 O O . ASP A 1 93 ? 1.032 -7.695 12.771 1.00 85.12 93 ASP A O 1
ATOM 784 N N . GLN A 1 94 ? 1.634 -8.990 14.502 1.00 86.06 94 GLN A N 1
ATOM 785 C CA . GLN A 1 94 ? 2.989 -9.242 14.020 1.00 86.06 94 GLN A CA 1
ATOM 786 C C . GLN A 1 94 ? 2.994 -10.120 12.766 1.00 86.06 94 GLN A C 1
ATOM 788 O O . GLN A 1 94 ? 3.708 -9.811 11.809 1.00 86.06 94 GLN A O 1
ATOM 793 N N . THR A 1 95 ? 2.196 -11.193 12.754 1.00 88.56 95 THR A N 1
ATOM 794 C CA . THR A 1 95 ? 2.062 -12.079 11.589 1.00 88.56 95 THR A CA 1
ATOM 795 C C . THR A 1 95 ? 1.502 -11.307 10.405 1.00 88.56 95 THR A C 1
ATOM 797 O O . THR A 1 95 ? 2.070 -11.356 9.314 1.00 88.56 95 THR A O 1
ATOM 800 N N . LEU A 1 96 ? 0.435 -10.536 10.630 1.00 88.62 96 LEU A N 1
ATOM 801 C CA . LEU A 1 96 ? -0.205 -9.755 9.583 1.00 88.62 96 LEU A CA 1
ATOM 802 C C . LEU A 1 96 ? 0.746 -8.711 9.002 1.00 88.62 96 LEU A C 1
ATOM 804 O O . LEU A 1 96 ? 0.852 -8.586 7.786 1.00 88.62 96 LEU A O 1
ATOM 808 N N . LYS A 1 97 ? 1.483 -7.998 9.861 1.00 89.12 97 LYS A N 1
ATOM 809 C CA . LYS A 1 97 ? 2.475 -7.017 9.424 1.00 89.12 97 LYS A CA 1
ATOM 810 C C . LYS A 1 97 ? 3.558 -7.672 8.567 1.00 89.12 97 LYS A C 1
ATOM 812 O O . LYS A 1 97 ? 3.815 -7.195 7.468 1.00 89.12 97 LYS A O 1
ATOM 817 N N . LYS A 1 98 ? 4.159 -8.775 9.024 1.00 91.50 98 LYS A N 1
ATOM 818 C CA . LYS A 1 98 ? 5.189 -9.497 8.253 1.00 91.50 98 LYS A CA 1
ATOM 819 C C . LYS A 1 98 ? 4.666 -9.940 6.887 1.00 91.50 98 LYS A C 1
ATOM 821 O O . LYS A 1 98 ? 5.344 -9.728 5.887 1.00 91.50 98 LYS A O 1
ATOM 826 N N . LEU A 1 99 ? 3.455 -10.493 6.844 1.00 92.31 99 LEU A N 1
ATOM 827 C CA . LEU A 1 99 ? 2.822 -10.956 5.612 1.00 92.31 99 LEU A CA 1
ATOM 828 C C . LEU A 1 99 ? 2.553 -9.796 4.645 1.00 92.31 99 LEU A C 1
ATOM 830 O O . LEU A 1 99 ? 2.955 -9.862 3.487 1.00 92.31 99 LEU A O 1
ATOM 834 N N . VAL A 1 100 ? 1.927 -8.717 5.123 1.00 91.94 100 VAL A N 1
ATOM 835 C CA . VAL A 1 100 ? 1.604 -7.541 4.301 1.00 91.94 100 VAL A CA 1
ATOM 836 C C . VAL A 1 100 ? 2.871 -6.909 3.737 1.00 91.94 100 VAL A C 1
ATOM 838 O O . VAL A 1 100 ? 2.962 -6.716 2.528 1.00 91.94 100 VAL A O 1
ATOM 841 N N . TYR A 1 101 ? 3.868 -6.630 4.581 1.00 93.00 101 TYR A N 1
ATOM 842 C CA . TYR A 1 101 ? 5.130 -6.057 4.113 1.00 93.00 101 TYR A CA 1
ATOM 843 C C . TYR A 1 101 ? 5.857 -7.003 3.152 1.00 93.00 101 TYR A C 1
ATOM 845 O O . TYR A 1 101 ? 6.343 -6.541 2.129 1.00 93.00 101 TYR A O 1
ATOM 853 N N . GLY A 1 102 ? 5.864 -8.314 3.414 1.00 96.00 102 GLY A N 1
ATOM 854 C CA . GLY A 1 102 ? 6.467 -9.304 2.520 1.00 96.00 102 GLY A CA 1
ATOM 855 C C . GLY A 1 102 ? 5.839 -9.309 1.124 1.00 96.00 102 GLY A C 1
ATOM 856 O O . GLY A 1 102 ? 6.555 -9.189 0.132 1.00 96.00 102 GLY A O 1
ATOM 857 N N . ILE A 1 103 ? 4.506 -9.373 1.034 1.00 95.69 103 ILE A N 1
ATOM 858 C CA . ILE A 1 103 ? 3.791 -9.362 -0.253 1.00 95.69 103 ILE A CA 1
ATOM 859 C C . ILE A 1 103 ? 4.024 -8.043 -1.001 1.00 95.69 103 ILE A C 1
ATOM 861 O O . ILE A 1 103 ? 4.301 -8.054 -2.200 1.00 95.69 103 ILE A O 1
ATOM 865 N N . ILE A 1 104 ? 3.947 -6.908 -0.300 1.00 96.06 104 ILE A N 1
ATOM 866 C CA . ILE A 1 104 ? 4.181 -5.589 -0.900 1.00 96.06 104 ILE A CA 1
ATOM 867 C C . ILE A 1 104 ? 5.617 -5.478 -1.420 1.00 96.06 104 ILE A C 1
ATOM 869 O O . ILE A 1 104 ? 5.819 -5.004 -2.536 1.00 96.06 104 ILE A O 1
ATOM 873 N N . SER A 1 105 ? 6.607 -5.946 -0.655 1.00 96.31 105 SER A N 1
ATOM 874 C CA . SER A 1 105 ? 8.010 -5.950 -1.072 1.00 96.31 105 SER A CA 1
ATOM 875 C C . SER A 1 105 ? 8.244 -6.825 -2.300 1.00 96.31 105 SER A C 1
ATOM 877 O O . SER A 1 105 ? 8.936 -6.387 -3.214 1.00 96.31 105 SER A O 1
ATOM 879 N N . ILE A 1 106 ? 7.640 -8.017 -2.369 1.00 97.44 106 ILE A N 1
ATOM 880 C CA . ILE A 1 106 ? 7.731 -8.888 -3.552 1.00 97.44 106 ILE A CA 1
ATOM 881 C C . ILE A 1 106 ? 7.128 -8.190 -4.776 1.00 97.44 106 ILE A C 1
ATOM 883 O O . ILE A 1 106 ? 7.782 -8.098 -5.811 1.00 97.44 106 ILE A O 1
ATOM 887 N N . SER A 1 107 ? 5.915 -7.646 -4.649 1.00 96.94 107 SER A N 1
ATOM 888 C CA . SER A 1 107 ? 5.251 -6.911 -5.732 1.00 96.94 107 SER A CA 1
ATOM 889 C C . SER A 1 107 ? 6.090 -5.727 -6.229 1.00 96.94 107 SER A C 1
ATOM 891 O O . SER A 1 107 ? 6.269 -5.529 -7.431 1.00 96.94 107 SER A O 1
ATOM 893 N N . TRP A 1 108 ? 6.662 -4.955 -5.304 1.00 97.31 108 TRP A N 1
ATOM 894 C CA . TRP A 1 108 ? 7.525 -3.828 -5.640 1.00 97.31 108 TRP A CA 1
ATOM 895 C C . TRP A 1 108 ? 8.815 -4.267 -6.347 1.00 97.31 108 TRP A C 1
ATOM 897 O O . TRP A 1 108 ? 9.195 -3.656 -7.344 1.00 97.31 108 TRP A O 1
ATOM 907 N N . LEU A 1 109 ? 9.453 -5.353 -5.893 1.00 96.56 109 LEU A N 1
ATOM 908 C CA . LEU A 1 109 ? 10.642 -5.916 -6.542 1.00 96.56 109 LEU A CA 1
ATOM 909 C C . LEU A 1 109 ? 10.348 -6.386 -7.972 1.00 96.56 109 LEU A C 1
ATOM 911 O O . LEU A 1 109 ? 11.174 -6.171 -8.858 1.00 96.56 109 LEU A O 1
ATOM 915 N N . LEU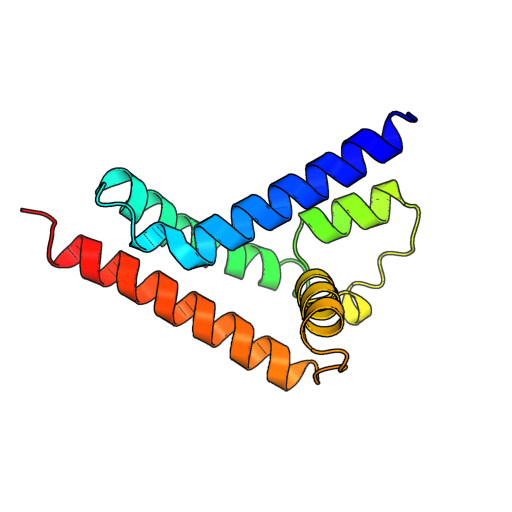 A 1 110 ? 9.174 -6.971 -8.229 1.00 95.62 110 LEU A N 1
ATOM 916 C CA . LEU A 1 110 ? 8.747 -7.341 -9.585 1.00 95.62 110 LEU A CA 1
ATOM 917 C C . LEU A 1 110 ? 8.603 -6.111 -10.493 1.00 95.62 110 LEU A C 1
ATOM 919 O O . LEU A 1 110 ? 9.049 -6.133 -11.641 1.00 95.62 110 LEU A O 1
ATOM 923 N N . SER A 1 111 ? 8.044 -5.008 -9.987 1.00 94.62 111 SER A N 1
ATOM 924 C CA . SER A 1 111 ? 8.009 -3.744 -10.736 1.00 94.62 111 SER A CA 1
ATOM 925 C C . SER A 1 111 ? 9.404 -3.175 -10.989 1.00 94.62 111 SER A C 1
ATOM 927 O O . SER A 1 111 ? 9.691 -2.774 -12.116 1.00 94.62 111 SER A O 1
ATOM 929 N N . ALA A 1 112 ? 10.268 -3.152 -9.969 1.00 94.19 112 ALA A N 1
ATOM 930 C CA . ALA A 1 112 ? 11.614 -2.588 -10.055 1.00 94.19 112 ALA A CA 1
ATOM 931 C C . ALA A 1 112 ? 12.508 -3.380 -11.019 1.00 94.19 112 ALA A C 1
ATOM 933 O O . ALA A 1 112 ? 13.132 -2.798 -11.900 1.00 94.19 112 ALA A O 1
ATOM 934 N N . THR A 1 113 ? 12.518 -4.711 -10.911 1.00 92.75 113 THR A N 1
ATOM 935 C CA . THR A 1 113 ? 13.233 -5.584 -11.855 1.00 92.75 113 THR A CA 1
ATOM 936 C C . THR A 1 113 ? 12.662 -5.452 -13.261 1.00 92.75 113 THR A C 1
ATOM 938 O O . THR A 1 113 ? 13.419 -5.283 -14.212 1.00 92.75 113 THR A O 1
ATOM 941 N N . GLY A 1 114 ? 11.334 -5.418 -13.405 1.00 89.06 114 GLY A N 1
ATOM 942 C CA . GLY A 1 114 ? 10.701 -5.201 -14.701 1.00 89.06 114 GLY A CA 1
ATOM 943 C C . GLY A 1 114 ? 11.098 -3.871 -15.353 1.00 89.06 114 GLY A C 1
ATOM 944 O O . GLY A 1 114 ? 11.226 -3.796 -16.569 1.00 89.06 114 GLY A O 1
ATOM 945 N N . LEU A 1 115 ? 11.341 -2.830 -14.557 1.00 88.75 115 LEU A N 1
ATOM 946 C CA . LEU A 1 115 ? 11.820 -1.544 -15.055 1.00 88.75 115 LEU A CA 1
ATOM 947 C C . LEU A 1 115 ? 13.291 -1.574 -15.490 1.00 88.75 115 LEU A C 1
ATOM 949 O O . LEU A 1 115 ? 13.650 -0.818 -16.379 1.00 88.75 115 LEU A O 1
ATOM 953 N N . LEU A 1 116 ? 14.122 -2.428 -14.887 1.00 83.88 116 LEU A N 1
ATOM 954 C CA . LEU A 1 116 ? 15.538 -2.572 -15.242 1.00 83.88 116 LEU A CA 1
ATOM 955 C C . LEU A 1 116 ? 15.761 -3.477 -16.464 1.00 83.88 116 LEU A C 1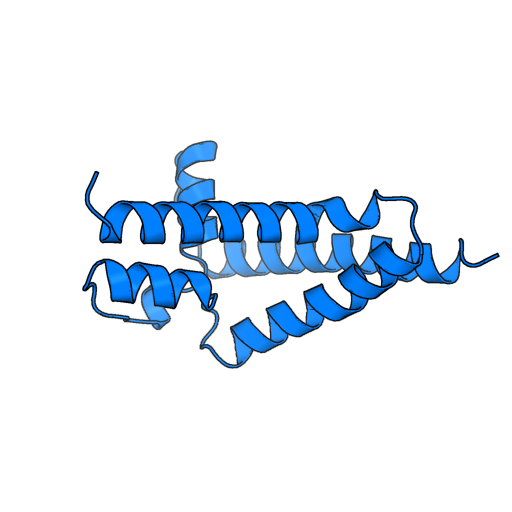
ATOM 957 O O . LEU A 1 116 ? 16.694 -3.249 -17.226 1.00 83.88 116 LEU A O 1
ATOM 961 N N . PHE A 1 117 ? 14.934 -4.514 -16.636 1.00 80.50 117 PHE A N 1
ATOM 962 C CA . PHE A 1 117 ? 15.121 -5.525 -17.686 1.00 80.50 117 PHE A CA 1
ATOM 963 C C . PHE A 1 117 ? 14.302 -5.276 -18.961 1.00 80.50 117 PHE A C 1
ATOM 965 O O . PHE A 1 117 ? 14.706 -5.739 -20.022 1.00 80.50 117 PHE A O 1
ATOM 972 N N . PHE A 1 118 ? 13.177 -4.554 -18.888 1.00 68.81 118 PHE A N 1
ATOM 973 C CA . PHE A 1 118 ? 12.301 -4.283 -20.044 1.00 68.81 118 PHE A CA 1
ATOM 974 C C . PHE A 1 118 ? 12.328 -2.814 -20.499 1.00 68.81 118 PHE A C 1
ATOM 976 O O . PHE A 1 118 ? 11.390 -2.346 -21.136 1.00 68.81 118 PHE A O 1
ATOM 983 N N . SER A 1 119 ? 13.380 -2.071 -20.151 1.00 60.16 119 SER A N 1
ATOM 984 C CA . SER A 1 119 ? 13.597 -0.675 -20.558 1.00 60.16 119 SER A CA 1
ATOM 985 C C . SER A 1 119 ? 14.390 -0.526 -21.868 1.00 60.16 119 SER A C 1
ATOM 987 O O . SER A 1 119 ? 15.138 0.441 -22.010 1.00 60.16 119 SER A O 1
ATOM 989 N N . VAL A 1 120 ? 14.251 -1.479 -22.798 1.00 49.06 120 VAL A N 1
ATOM 990 C CA . VAL A 1 120 ? 14.807 -1.417 -24.165 1.00 49.06 120 VAL A CA 1
ATOM 991 C C . VAL A 1 120 ? 13.682 -1.165 -25.155 1.00 49.06 120 VAL A C 1
ATOM 993 O O . VAL A 1 120 ? 12.669 -1.893 -25.063 1.00 49.06 120 VAL A O 1
#

Radius of gyration: 15.91 Å; chains: 1; bounding box: 44×29×43 Å

pLDDT: mean 88.45, std 9.2, range [49.06, 97.56]

Sequence (120 aa):
MNWKNILIFLTKCLHFLILFFVLFGWIIPSQLWRIIHVIFVPAMILQWQFNQGTCLLTNIENKLRGEPSEKQQQQGQFIKSLWVKCFNSLPSDQTLKKLVYGIISISWLLSATGLLFFSV

InterPro domains:
  IPR021218 Protein of unknown function DUF2784 [PF10861] (9-109)

Foldseek 3Di:
DDPLVVLLVVLVVVVVVVVCCLQCQLVDLDLVSLVCNLVVLVVQVVCCVVQVQAGPSLVVNCVSVVHPPPVPVRRCVVVQVVCCVVPVDGDDSVVSVCVVVVSSVVSSVSSVVSNVPVVD